Protein AF-A0A969K3T1-F1 (afdb_monomer)

Radius of gyration: 12.74 Å; Cα contacts (8 Å, |Δi|>4): 211; chains: 1; bounding box: 25×35×38 Å

Solvent-accessible surface area (backbone atoms only — not comparable to full-atom values): 3790 Å² total; per-residue (Å²): 113,55,80,48,73,59,46,77,48,65,39,82,46,73,55,45,82,44,35,28,38,40,37,27,52,25,33,52,22,36,40,36,28,50,26,36,47,22,39,41,30,42,45,48,66,69,53,47,80,43,50,66,47,61,70,55,45,76,50,72,77,74,84,72,79,77,81,80,129

Secondary structure (DSSP, 8-state):
--EEE--SS--EEE--SS--EEE--BSS-EEEEEESS-EEE--BSS-EEEEEES--EEE----------

Foldseek 3Di:
DEEAEADQEEEEEEADQEEYEYAQAHYAYEYEQAHYAYEYENHDDNYHYHNHHYNYHYDDDDPPPPPDD

pLDDT: mean 92.51, std 11.91, range [51.81, 98.69]

Mean predicted aligned error: 4.61 Å

Structure (mmCIF, N/CA/C/O backbone):
data_AF-A0A969K3T1-F1
#
_entry.id   AF-A0A969K3T1-F1
#
loop_
_atom_site.group_PDB
_atom_site.id
_atom_site.type_symbol
_atom_site.label_atom_id
_atom_site.label_alt_id
_atom_site.label_comp_id
_atom_site.label_asym_id
_atom_site.label_entity_id
_atom_site.label_seq_id
_atom_site.pdbx_PDB_ins_code
_atom_site.Cartn_x
_atom_site.Cartn_y
_atom_site.Cartn_z
_atom_site.occupancy
_atom_site.B_iso_or_equiv
_atom_site.auth_seq_id
_atom_site.auth_comp_id
_atom_site.auth_asym_id
_atom_site.auth_atom_id
_atom_site.pdbx_PDB_model_num
ATOM 1 N N . MET A 1 1 ? -7.056 13.800 1.261 1.00 82.00 1 MET A N 1
ATOM 2 C CA . MET A 1 1 ? -6.745 12.602 0.478 1.00 82.00 1 MET A CA 1
ATOM 3 C C . MET A 1 1 ? -5.318 12.692 0.009 1.00 82.00 1 MET A C 1
ATOM 5 O O . MET A 1 1 ? -4.987 13.667 -0.660 1.00 82.00 1 MET A O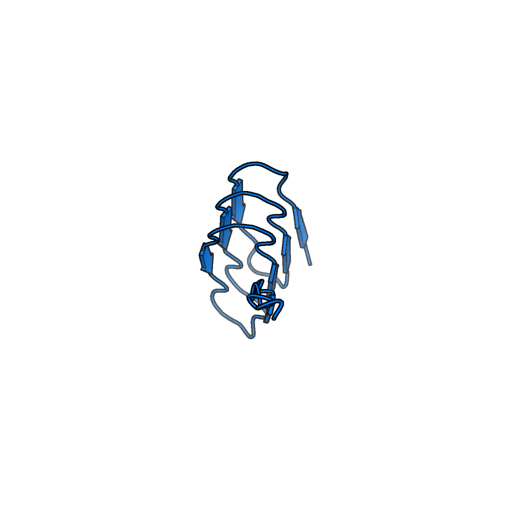 1
ATOM 9 N N . ALA A 1 2 ? -4.476 11.747 0.412 1.00 92.00 2 ALA A N 1
ATOM 10 C CA . ALA A 1 2 ? -3.117 11.614 -0.084 1.00 92.00 2 ALA A CA 1
ATOM 11 C C . ALA A 1 2 ? -3.081 10.677 -1.297 1.00 92.00 2 ALA A C 1
ATOM 13 O O . ALA A 1 2 ? -3.921 9.793 -1.474 1.00 92.00 2 ALA A O 1
ATOM 14 N N . ARG A 1 3 ? -2.089 10.899 -2.158 1.00 96.88 3 ARG A N 1
ATOM 15 C CA . ARG A 1 3 ? -1.753 10.014 -3.273 1.00 96.88 3 ARG A CA 1
ATOM 16 C C . ARG A 1 3 ? -0.337 9.519 -3.064 1.00 96.88 3 ARG A C 1
ATOM 18 O O . ARG A 1 3 ? 0.594 10.320 -3.074 1.00 96.88 3 ARG A O 1
ATOM 25 N N . ILE A 1 4 ? -0.197 8.218 -2.877 1.00 97.75 4 ILE A N 1
ATOM 26 C CA . ILE A 1 4 ? 1.064 7.564 -2.548 1.00 97.75 4 ILE A CA 1
ATOM 27 C C . ILE A 1 4 ? 1.363 6.572 -3.660 1.00 97.75 4 ILE A C 1
ATOM 29 O O . ILE A 1 4 ? 0.515 5.761 -4.028 1.00 97.75 4 ILE A O 1
ATOM 33 N N . LYS A 1 5 ? 2.558 6.668 -4.234 1.00 97.88 5 LYS A N 1
ATOM 34 C CA . LYS A 1 5 ? 2.955 5.859 -5.382 1.00 97.88 5 LYS A CA 1
ATOM 35 C C . LYS A 1 5 ? 4.323 5.249 -5.145 1.00 97.88 5 LYS A C 1
ATOM 37 O O . LYS A 1 5 ? 5.222 5.925 -4.648 1.00 97.88 5 LYS A O 1
ATOM 42 N N . GLY A 1 6 ? 4.437 3.985 -5.511 1.00 97.12 6 GLY A N 1
ATOM 43 C CA . GLY A 1 6 ? 5.671 3.235 -5.574 1.00 97.12 6 GLY A CA 1
ATOM 44 C C . GLY A 1 6 ? 6.418 3.445 -6.890 1.00 97.12 6 GLY A C 1
ATOM 45 O O . GLY A 1 6 ? 6.333 4.491 -7.540 1.00 97.12 6 GLY A O 1
ATOM 46 N N . ASN A 1 7 ? 7.165 2.422 -7.274 1.00 96.62 7 ASN A N 1
ATOM 47 C CA . ASN A 1 7 ? 7.943 2.298 -8.496 1.00 96.62 7 ASN A CA 1
ATOM 48 C C . ASN A 1 7 ? 7.936 0.827 -8.953 1.00 96.62 7 ASN A C 1
ATOM 50 O O . ASN A 1 7 ? 7.161 0.027 -8.463 1.00 96.62 7 ASN A O 1
ATOM 54 N N . SER A 1 8 ? 8.773 0.452 -9.921 1.00 96.50 8 SER A N 1
ATOM 55 C CA . SER A 1 8 ? 8.787 -0.919 -10.461 1.00 96.50 8 SER A CA 1
ATOM 56 C C . SER A 1 8 ? 9.540 -1.956 -9.609 1.00 96.50 8 SER A C 1
ATOM 58 O O . SER A 1 8 ? 9.849 -3.036 -10.110 1.00 96.50 8 SER A O 1
ATOM 60 N N . ASN A 1 9 ? 9.885 -1.630 -8.361 1.00 97.06 9 ASN A N 1
ATOM 61 C CA . ASN A 1 9 ? 10.492 -2.553 -7.403 1.00 97.06 9 ASN A CA 1
ATOM 62 C C . ASN A 1 9 ? 9.520 -2.826 -6.259 1.00 97.06 9 ASN A C 1
ATOM 64 O O . ASN A 1 9 ? 8.624 -2.033 -6.014 1.00 97.06 9 ASN A O 1
ATOM 68 N N . ARG A 1 10 ? 9.813 -3.850 -5.446 1.00 97.81 10 ARG A N 1
ATOM 69 C CA . ARG A 1 10 ? 9.115 -4.070 -4.172 1.00 97.81 10 ARG A CA 1
ATOM 70 C C . ARG A 1 10 ? 9.107 -2.797 -3.316 1.00 97.81 10 ARG A C 1
ATOM 72 O O . ARG A 1 10 ? 10.160 -2.257 -2.959 1.00 97.81 10 ARG A O 1
ATOM 79 N N . ASN A 1 11 ? 7.923 -2.369 -2.913 1.00 98.25 11 ASN A N 1
ATOM 80 C CA . ASN A 1 11 ? 7.687 -1.207 -2.076 1.00 98.25 11 ASN A CA 1
ATOM 81 C C . ASN A 1 11 ? 6.876 -1.560 -0.826 1.00 98.25 11 ASN A C 1
ATOM 83 O O . ASN A 1 11 ? 6.083 -2.499 -0.799 1.00 98.25 11 ASN A O 1
ATOM 87 N N . THR A 1 12 ? 7.068 -0.752 0.216 1.00 98.25 12 THR A N 1
ATOM 88 C CA . THR A 1 12 ? 6.215 -0.735 1.407 1.00 98.25 12 THR A CA 1
ATOM 89 C C . THR A 1 12 ? 5.581 0.644 1.484 1.00 98.25 12 THR A C 1
ATOM 91 O O . THR A 1 12 ? 6.263 1.623 1.788 1.00 98.25 12 THR A O 1
ATOM 94 N N . LEU A 1 13 ? 4.292 0.728 1.179 1.00 98.25 13 LEU A N 1
ATOM 95 C CA . LEU A 1 13 ? 3.522 1.965 1.152 1.00 98.25 13 LEU A CA 1
ATOM 96 C C . LEU A 1 13 ? 2.537 1.977 2.319 1.00 98.25 13 LEU A C 1
ATOM 98 O O . LEU A 1 13 ? 1.881 0.977 2.611 1.00 98.25 13 LEU A O 1
ATOM 102 N N . LYS A 1 14 ? 2.424 3.126 2.982 1.00 98.38 14 LYS A N 1
ATOM 103 C CA . LYS A 1 14 ? 1.520 3.326 4.112 1.00 98.38 14 LYS A CA 1
ATOM 104 C C . LYS A 1 14 ? 0.762 4.639 3.947 1.00 98.38 14 LYS A C 1
ATOM 106 O O . LYS A 1 14 ? 1.390 5.681 3.775 1.00 98.38 14 LYS A O 1
ATOM 111 N N . GLY A 1 15 ? -0.560 4.552 4.005 1.00 97.38 15 GLY A N 1
ATOM 112 C CA . GLY A 1 15 ? -1.505 5.654 4.030 1.00 97.38 15 GLY A CA 1
ATOM 113 C C . GLY A 1 15 ? -1.540 6.379 5.371 1.00 97.38 15 GLY A C 1
ATOM 114 O O . GLY A 1 15 ? -0.676 6.237 6.241 1.00 97.38 15 GLY A O 1
ATOM 115 N N . THR A 1 16 ? -2.549 7.215 5.513 1.00 97.62 16 THR A N 1
ATOM 116 C CA . THR A 1 16 ? -2.797 8.117 6.628 1.00 97.62 16 THR A CA 1
ATOM 117 C C . THR A 1 16 ? -4.114 7.745 7.309 1.00 97.62 16 THR A C 1
ATOM 119 O O . THR A 1 16 ? -4.768 6.778 6.963 1.00 97.62 16 THR A O 1
ATOM 122 N N . GLN A 1 17 ? -4.554 8.514 8.307 1.00 97.56 17 GLN A N 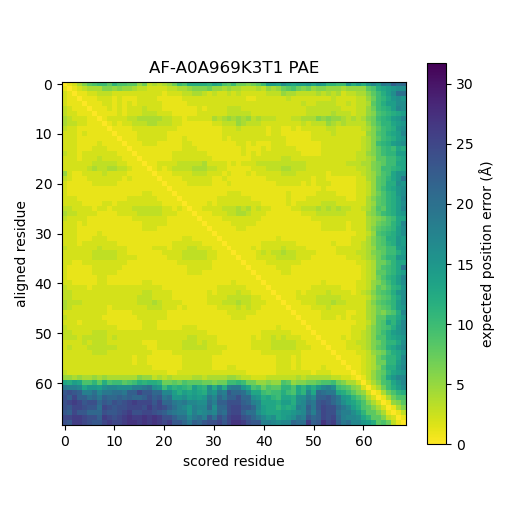1
ATOM 123 C CA . GLN A 1 17 ? -5.870 8.279 8.922 1.00 97.56 17 GLN A CA 1
ATOM 124 C C . GLN A 1 17 ? -7.047 8.870 8.114 1.00 97.56 17 GLN A C 1
ATOM 126 O O . GLN A 1 17 ? -8.098 9.170 8.685 1.00 97.56 17 GLN A O 1
ATOM 131 N N . ARG A 1 18 ? -6.853 9.147 6.821 1.00 96.69 18 ARG A N 1
ATOM 132 C CA . ARG A 1 18 ? -7.833 9.757 5.913 1.00 96.69 18 ARG A CA 1
ATOM 133 C C . ARG A 1 18 ? -7.920 8.908 4.646 1.00 96.69 18 ARG A C 1
ATOM 135 O O . ARG A 1 18 ? -6.982 8.204 4.338 1.00 96.69 18 ARG A O 1
ATOM 142 N N . HIS A 1 19 ? -8.979 9.123 3.864 1.00 98.19 19 HIS A N 1
ATOM 143 C CA . HIS A 1 19 ? -9.128 8.560 2.517 1.00 98.19 19 HIS A CA 1
ATOM 144 C C . HIS A 1 19 ? -7.884 8.774 1.657 1.00 98.19 19 HIS A C 1
ATOM 146 O O . HIS A 1 19 ? -7.558 9.930 1.379 1.00 98.19 19 HIS A O 1
ATOM 152 N N . ASP A 1 20 ? -7.260 7.709 1.178 1.00 98.50 20 ASP A N 1
ATOM 153 C CA . ASP A 1 20 ? -6.026 7.743 0.403 1.00 98.50 20 ASP A CA 1
ATOM 154 C C . ASP A 1 20 ? -6.107 6.899 -0.876 1.00 98.50 20 ASP A C 1
ATOM 156 O O . ASP A 1 20 ? -7.002 6.084 -1.086 1.00 98.50 20 ASP A O 1
ATOM 160 N N . SER A 1 21 ? -5.165 7.136 -1.789 1.00 98.38 21 SER A N 1
ATOM 161 C CA . SER A 1 21 ? -4.957 6.310 -2.979 1.00 98.38 21 SER A CA 1
ATOM 162 C C . SER A 1 21 ? -3.504 5.856 -3.027 1.00 98.38 21 SER A C 1
ATOM 164 O O . SER A 1 21 ? -2.595 6.686 -3.121 1.00 98.38 21 SER A O 1
ATOM 166 N N . LEU A 1 22 ? -3.299 4.543 -2.941 1.00 98.56 22 LEU A N 1
ATOM 167 C CA . LEU A 1 22 ? -2.002 3.878 -2.930 1.00 98.56 22 LEU A CA 1
ATOM 168 C C . LEU A 1 22 ? -1.833 3.075 -4.224 1.00 98.56 22 LEU A C 1
ATOM 170 O O . LEU A 1 22 ? -2.726 2.315 -4.590 1.00 98.56 22 LEU A O 1
ATOM 174 N N . GLN A 1 23 ? -0.689 3.229 -4.894 1.00 98.25 23 GLN A N 1
ATOM 175 C CA . GLN A 1 23 ? -0.368 2.515 -6.134 1.00 98.25 23 GLN A CA 1
ATOM 176 C C . GLN A 1 23 ? 1.043 1.910 -6.086 1.00 98.25 23 GLN A C 1
ATOM 178 O O . GLN A 1 23 ? 2.012 2.661 -5.969 1.00 98.25 23 GLN A O 1
ATOM 183 N N . GLY A 1 24 ? 1.151 0.581 -6.183 1.00 96.94 24 GLY A N 1
ATOM 184 C CA . GLY A 1 24 ? 2.406 -0.187 -6.136 1.00 96.94 24 GLY A CA 1
ATOM 185 C C . GLY A 1 24 ? 3.169 -0.231 -7.465 1.00 96.94 24 GLY A C 1
ATOM 186 O O . GLY A 1 24 ? 4.362 0.036 -7.496 1.00 96.94 24 GLY A O 1
ATOM 187 N N . PHE A 1 25 ? 2.447 -0.370 -8.582 1.00 96.00 25 PHE A N 1
ATOM 188 C CA . PHE A 1 25 ? 2.946 -0.570 -9.954 1.00 96.00 25 PHE A CA 1
ATOM 189 C C . PHE A 1 25 ? 3.458 -1.971 -10.276 1.00 96.00 25 PHE A C 1
ATOM 191 O O . PHE A 1 25 ? 2.774 -2.717 -10.971 1.00 96.00 25 PHE A O 1
ATOM 198 N N . SER A 1 26 ? 4.716 -2.287 -9.996 1.00 95.25 26 SER A N 1
ATOM 199 C CA . SER A 1 26 ? 5.294 -3.586 -10.342 1.00 95.25 26 SER A CA 1
ATOM 200 C C . SER A 1 26 ? 6.236 -4.014 -9.245 1.00 95.25 26 SER A C 1
ATOM 202 O O . SER A 1 26 ? 6.992 -3.197 -8.742 1.00 95.25 26 SER A O 1
ATOM 204 N N . GLY A 1 27 ? 6.264 -5.306 -8.958 1.00 95.31 27 GLY A N 1
ATOM 205 C CA . GLY A 1 27 ? 7.004 -5.826 -7.820 1.00 95.31 27 GLY A CA 1
ATOM 206 C C . GLY A 1 27 ? 6.061 -6.567 -6.889 1.00 95.31 27 GLY A C 1
ATOM 207 O O . GLY A 1 27 ? 4.904 -6.779 -7.210 1.00 95.31 27 GLY A O 1
ATOM 208 N N . ASN A 1 28 ? 6.589 -7.027 -5.760 1.00 96.62 28 ASN A N 1
ATOM 209 C CA . ASN A 1 28 ? 5.780 -7.684 -4.738 1.00 96.62 28 ASN A CA 1
ATOM 210 C C . ASN A 1 28 ? 5.620 -6.712 -3.574 1.00 96.62 28 ASN A C 1
ATOM 212 O O . ASN A 1 28 ? 6.462 -6.698 -2.660 1.00 96.62 28 ASN A O 1
ATOM 216 N N . ASP A 1 29 ? 4.590 -5.881 -3.648 1.00 97.88 29 ASP A N 1
ATOM 217 C CA . ASP A 1 29 ? 4.412 -4.707 -2.808 1.00 97.88 29 ASP A CA 1
ATOM 218 C C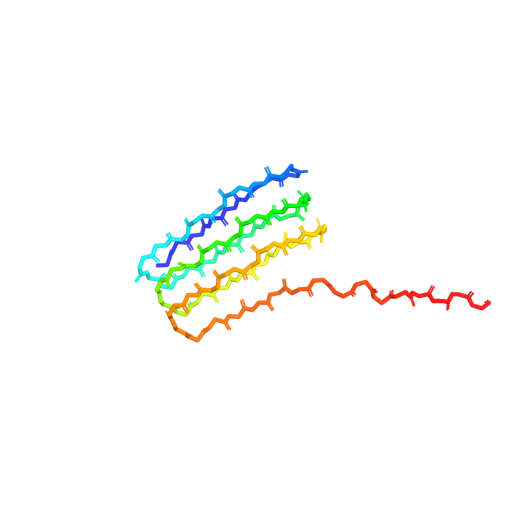 . ASP A 1 29 ? 3.611 -4.999 -1.543 1.00 97.88 29 ASP A C 1
ATOM 220 O O . ASP A 1 29 ? 2.889 -5.989 -1.417 1.00 97.88 29 ASP A O 1
ATOM 224 N N . ARG A 1 30 ? 3.746 -4.115 -0.557 1.00 98.25 30 ARG A N 1
ATOM 225 C CA . ARG A 1 30 ? 2.904 -4.093 0.638 1.00 98.25 30 ARG A CA 1
ATOM 226 C C . ARG A 1 30 ? 2.280 -2.715 0.785 1.00 98.25 30 ARG A C 1
ATOM 228 O O . ARG A 1 30 ? 2.997 -1.751 1.039 1.00 98.25 30 ARG A O 1
ATOM 235 N N . LEU A 1 31 ? 0.962 -2.627 0.653 1.00 98.44 31 LEU A N 1
ATOM 236 C CA . LEU A 1 31 ? 0.196 -1.385 0.768 1.00 98.44 31 LEU A CA 1
ATOM 237 C C . LEU A 1 31 ? -0.701 -1.464 2.010 1.00 98.44 31 LEU A C 1
ATOM 239 O O . LEU A 1 31 ? -1.461 -2.419 2.147 1.00 98.44 31 LEU A O 1
ATOM 243 N N . THR A 1 32 ? -0.636 -0.459 2.886 1.00 98.62 32 THR A N 1
ATOM 244 C CA . THR A 1 32 ? -1.515 -0.328 4.063 1.00 98.62 32 THR A CA 1
ATOM 245 C C . THR A 1 32 ? -2.281 0.997 4.021 1.00 98.62 32 THR A C 1
ATOM 247 O O . THR A 1 32 ? -1.623 2.031 4.022 1.00 98.62 32 THR A O 1
ATOM 250 N N . GLY A 1 33 ? -3.617 0.990 4.027 1.00 98.00 33 GLY A N 1
ATOM 251 C CA . GLY A 1 33 ? -4.472 2.192 3.995 1.00 98.00 33 GLY A CA 1
ATOM 252 C C . GLY A 1 33 ? -4.613 2.919 5.342 1.00 98.00 33 GLY A C 1
ATOM 253 O O . GLY A 1 33 ? -4.441 4.128 5.393 1.00 98.00 33 GLY A O 1
ATOM 254 N N . GLU A 1 34 ? -4.720 2.169 6.448 1.00 98.12 34 GLU A N 1
ATOM 255 C CA . GLU A 1 34 ? -4.970 2.626 7.834 1.00 98.12 34 GLU A CA 1
ATOM 256 C C . GLU A 1 34 ? -6.441 2.943 8.155 1.00 98.12 34 GLU A C 1
ATOM 258 O O . GLU A 1 34 ? -7.170 2.033 8.546 1.00 98.12 34 GLU A O 1
ATOM 263 N N . LYS A 1 35 ? -6.871 4.211 8.137 1.00 98.06 35 LYS A N 1
ATOM 264 C CA . LYS A 1 35 ? -8.270 4.588 8.409 1.00 98.06 35 LYS A CA 1
ATOM 265 C C . LYS A 1 35 ? -8.799 5.426 7.261 1.00 98.06 35 LYS A C 1
ATOM 267 O O . LYS A 1 35 ? -8.115 6.329 6.799 1.00 98.06 35 LYS A O 1
ATOM 272 N N . GLY A 1 36 ? -10.089 5.292 7.000 1.00 98.06 36 GLY A N 1
ATOM 273 C CA . GLY A 1 36 ? -10.757 5.962 5.900 1.00 98.06 36 GLY A CA 1
ATOM 274 C C . GLY A 1 36 ? -11.099 4.958 4.811 1.00 98.06 36 GLY A C 1
ATOM 275 O O . GLY A 1 36 ? -10.776 3.789 4.895 1.00 98.06 36 GLY A O 1
ATOM 276 N N . ASN A 1 37 ? -11.845 5.431 3.825 1.00 98.56 37 ASN A N 1
ATOM 277 C CA . ASN A 1 37 ? -12.144 4.686 2.604 1.00 98.56 37 ASN A CA 1
ATOM 278 C C . ASN A 1 37 ? -10.993 4.886 1.618 1.00 98.56 37 ASN A C 1
ATOM 280 O O . ASN A 1 37 ? -10.869 5.992 1.074 1.00 98.56 37 ASN A O 1
ATOM 284 N N . ASP A 1 38 ? -10.192 3.850 1.405 1.00 98.69 38 ASP A N 1
ATOM 285 C CA . ASP A 1 38 ? -8.964 3.916 0.622 1.00 98.69 38 ASP A CA 1
ATOM 286 C C . ASP A 1 38 ? -9.080 3.183 -0.718 1.00 98.69 38 ASP A C 1
ATOM 288 O O . ASP A 1 38 ? -9.866 2.253 -0.893 1.00 98.69 38 ASP A O 1
ATOM 292 N N . LEU A 1 39 ? -8.266 3.601 -1.688 1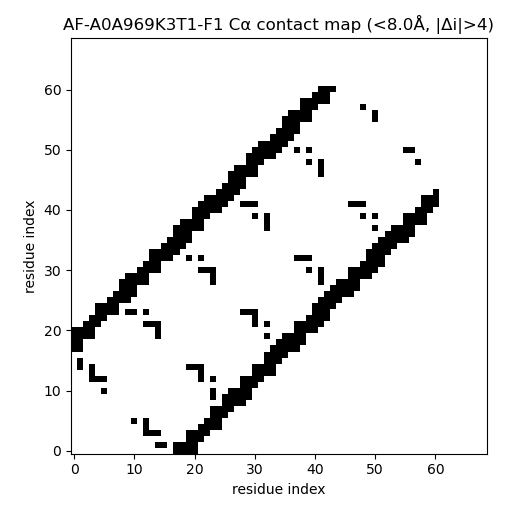.00 98.44 39 LEU A N 1
ATOM 293 C CA . LEU A 1 39 ? -8.068 2.904 -2.957 1.00 98.44 39 LEU A CA 1
ATOM 294 C C . LEU A 1 39 ? -6.667 2.292 -2.987 1.00 98.44 39 LEU A C 1
ATOM 296 O O . LEU A 1 39 ? -5.679 3.027 -3.019 1.00 98.44 39 LEU A O 1
ATOM 300 N N . LEU A 1 40 ? -6.579 0.964 -3.014 1.00 98.38 40 LEU A N 1
ATOM 301 C CA . LEU A 1 40 ? -5.318 0.225 -3.032 1.00 98.38 40 LEU A CA 1
ATOM 302 C C . LEU A 1 40 ? -5.163 -0.512 -4.366 1.00 98.38 40 LEU A C 1
ATOM 304 O O . LEU A 1 40 ? -5.917 -1.437 -4.656 1.00 98.38 40 LEU A O 1
ATOM 308 N N . ASP A 1 41 ? -4.170 -0.114 -5.156 1.00 97.69 41 ASP A N 1
ATOM 309 C CA . ASP A 1 41 ? -3.781 -0.746 -6.421 1.00 97.69 41 ASP A CA 1
ATOM 310 C C . ASP A 1 41 ? -2.375 -1.339 -6.278 1.00 97.69 41 ASP A C 1
ATOM 312 O O . ASP A 1 41 ? -1.391 -0.600 -6.229 1.00 97.69 41 ASP A O 1
ATOM 316 N N . GLY A 1 42 ? -2.276 -2.666 -6.173 1.00 96.19 42 GLY A N 1
ATOM 317 C CA . GLY A 1 42 ? -0.979 -3.354 -6.106 1.00 96.19 42 GLY A CA 1
ATOM 318 C C . GLY A 1 42 ? -0.209 -3.273 -7.425 1.00 96.19 42 GLY A C 1
ATOM 319 O O . GLY A 1 42 ? 1.000 -3.063 -7.444 1.00 96.19 42 GLY A O 1
ATOM 320 N N . GLY A 1 43 ? -0.925 -3.283 -8.548 1.00 95.00 43 GLY A N 1
ATOM 321 C CA . GLY A 1 43 ? -0.328 -3.430 -9.864 1.00 95.00 43 GLY A CA 1
ATOM 322 C C . GLY A 1 43 ? 0.083 -4.877 -10.150 1.00 95.00 43 GLY A C 1
ATOM 323 O O . GLY A 1 43 ? -0.644 -5.817 -9.846 1.00 95.00 43 GLY A O 1
ATOM 324 N N . LYS A 1 44 ? 1.209 -5.050 -10.846 1.00 93.62 44 LYS A N 1
ATOM 325 C CA . LYS A 1 44 ? 1.720 -6.357 -11.270 1.00 93.62 44 LYS A CA 1
ATOM 326 C C . LYS A 1 44 ? 2.597 -6.974 -10.190 1.00 93.62 44 LYS A C 1
ATOM 328 O O . LYS A 1 44 ? 3.677 -6.453 -9.923 1.00 93.62 44 LYS A O 1
ATOM 333 N N . GLY A 1 45 ? 2.275 -8.199 -9.806 1.00 92.62 45 GLY A N 1
ATOM 334 C CA . GLY A 1 45 ? 3.118 -9.025 -8.952 1.00 92.62 45 GLY A CA 1
ATOM 335 C C . GLY A 1 45 ? 2.305 -9.659 -7.840 1.00 92.62 45 GLY A C 1
ATOM 336 O O . GLY A 1 45 ? 1.087 -9.774 -7.939 1.00 92.62 45 GLY A O 1
ATOM 337 N N . GLN A 1 46 ? 2.990 -10.167 -6.821 1.00 94.44 46 GLN A N 1
ATOM 338 C CA . GLN A 1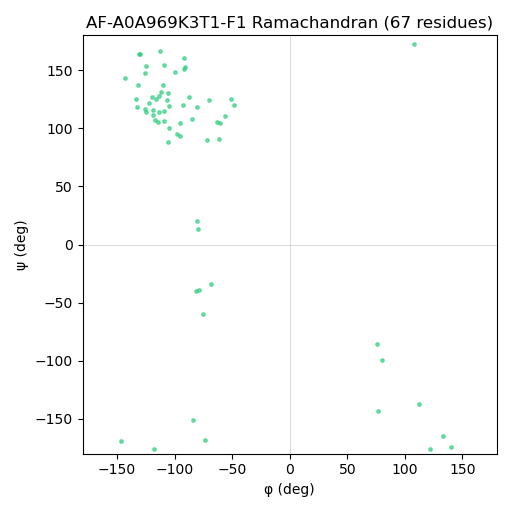 46 ? 2.336 -10.728 -5.643 1.00 94.44 46 GLN A CA 1
ATOM 339 C C .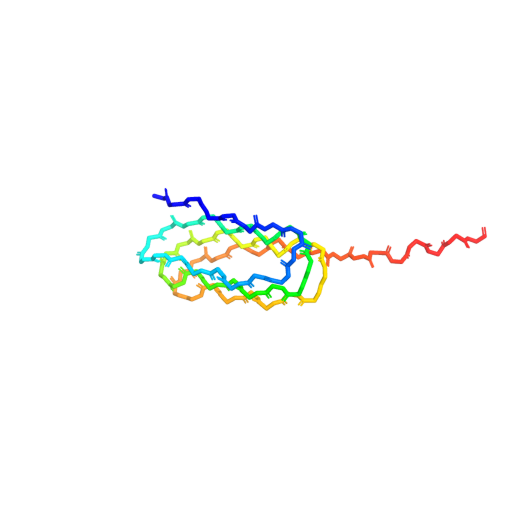 GLN A 1 46 ? 2.312 -9.681 -4.535 1.00 94.44 46 GLN A C 1
ATOM 341 O O . GLN A 1 46 ? 3.274 -9.552 -3.773 1.00 94.44 46 GLN A O 1
ATOM 346 N N . ASP A 1 47 ? 1.198 -8.960 -4.450 1.00 96.31 47 ASP A N 1
ATOM 347 C CA . ASP A 1 47 ? 1.030 -7.837 -3.532 1.00 96.31 47 ASP A CA 1
ATOM 348 C C . ASP A 1 47 ? 0.251 -8.216 -2.270 1.00 96.31 47 ASP A C 1
ATOM 350 O O . ASP A 1 47 ? -0.652 -9.055 -2.275 1.00 96.31 47 ASP A O 1
ATOM 354 N N . ALA A 1 48 ? 0.581 -7.553 -1.165 1.00 97.19 48 ALA A N 1
ATOM 355 C CA . ALA A 1 48 ? -0.159 -7.602 0.086 1.00 97.19 48 ALA A CA 1
ATOM 356 C C . ALA A 1 48 ? -0.873 -6.264 0.308 1.00 97.19 48 ALA A C 1
ATOM 358 O O . ALA A 1 48 ? -0.240 -5.270 0.667 1.00 97.19 48 ALA A O 1
ATOM 359 N N . LEU A 1 49 ? -2.194 -6.251 0.126 1.00 97.69 49 LEU A N 1
ATOM 360 C CA . LEU A 1 49 ? -3.029 -5.061 0.292 1.00 97.69 49 LEU A CA 1
ATOM 361 C C . LEU A 1 49 ? -3.814 -5.151 1.609 1.00 97.69 49 LEU A C 1
ATOM 363 O O . LEU A 1 49 ? -4.611 -6.066 1.802 1.00 97.69 49 LEU A O 1
ATOM 367 N N . LEU A 1 50 ? -3.596 -4.203 2.519 1.00 98.38 50 LEU A N 1
ATOM 368 C CA . LEU A 1 50 ? -4.303 -4.078 3.795 1.00 98.38 50 LEU A CA 1
ATOM 369 C C . LEU A 1 50 ? -5.030 -2.733 3.824 1.00 98.38 50 LEU A C 1
ATOM 371 O O . LEU A 1 50 ? -4.387 -1.697 3.888 1.00 98.38 50 LEU A O 1
ATOM 375 N N . GLY A 1 51 ? -6.360 -2.733 3.786 1.00 97.50 51 GLY A N 1
ATOM 376 C CA . GLY A 1 51 ? -7.141 -1.482 3.741 1.00 97.50 51 GLY A CA 1
ATOM 377 C C . GLY A 1 51 ? -7.157 -0.807 5.104 1.00 97.50 51 GLY A C 1
ATOM 378 O O . GLY A 1 51 ? -6.535 0.228 5.298 1.00 97.50 51 GLY A O 1
ATOM 379 N N . GLY A 1 52 ? -7.684 -1.512 6.100 1.00 98.06 52 GLY A N 1
ATOM 380 C CA . GLY A 1 52 ? -7.743 -1.032 7.473 1.00 98.06 52 GLY A CA 1
ATOM 381 C C . GLY A 1 52 ? -9.190 -0.777 7.872 1.00 98.06 52 GLY A C 1
ATOM 382 O O . GLY A 1 52 ? -10.045 -1.624 7.629 1.00 98.06 52 GLY A O 1
ATOM 383 N N . LEU A 1 53 ? -9.457 0.330 8.564 1.00 98.00 53 LEU A N 1
ATOM 384 C CA . LEU A 1 53 ? -10.812 0.704 8.970 1.00 98.00 53 LEU A CA 1
ATOM 385 C C . LEU A 1 53 ? -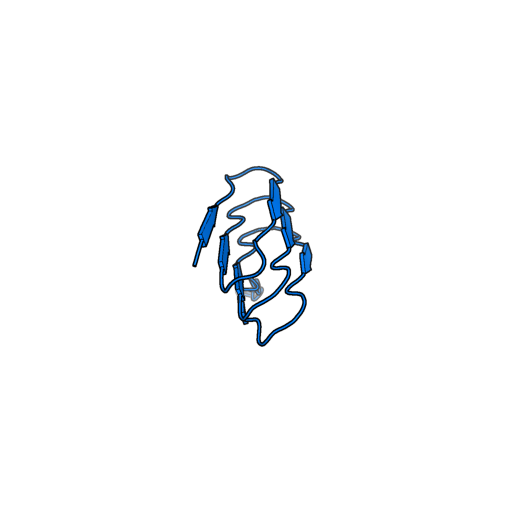11.454 1.615 7.928 1.00 98.00 53 LEU A C 1
ATOM 387 O O . LEU A 1 53 ? -11.026 2.754 7.779 1.00 98.00 53 LEU A O 1
ATOM 391 N N . GLY A 1 54 ? -12.573 1.191 7.356 1.00 98.00 54 GLY A N 1
ATOM 392 C CA . GLY A 1 54 ? -13.331 1.979 6.391 1.00 98.00 54 GLY A CA 1
ATOM 393 C C . GLY A 1 54 ? -13.850 1.100 5.265 1.00 98.00 54 GLY A C 1
ATOM 394 O O . GLY A 1 54 ? -13.749 -0.125 5.320 1.00 98.00 54 GLY A O 1
ATOM 395 N N . ASN A 1 55 ? -14.456 1.732 4.266 1.00 98.56 55 ASN A N 1
ATOM 396 C CA . ASN A 1 55 ? -14.918 1.051 3.064 1.00 98.56 55 ASN A CA 1
ATOM 397 C C . ASN A 1 55 ? -13.847 1.170 1.981 1.00 98.56 55 ASN A C 1
ATOM 399 O O . ASN A 1 55 ? -13.823 2.152 1.239 1.00 98.56 55 ASN A O 1
ATOM 403 N N . ASP A 1 56 ? -12.980 0.170 1.899 1.00 98.50 56 ASP A N 1
ATOM 404 C CA . ASP A 1 56 ? -11.832 0.183 0.996 1.00 98.50 56 ASP A CA 1
ATOM 405 C C . ASP A 1 56 ? -12.141 -0.460 -0.358 1.00 98.50 56 ASP A C 1
ATOM 407 O O . ASP A 1 56 ? -12.965 -1.368 -0.481 1.00 98.50 56 ASP A O 1
ATOM 411 N N . THR A 1 57 ? -11.452 0.008 -1.395 1.00 98.25 57 THR A N 1
ATOM 412 C CA . THR A 1 57 ? -11.499 -0.545 -2.750 1.00 98.25 57 THR A CA 1
ATOM 413 C C . THR A 1 57 ? -10.132 -1.098 -3.125 1.00 98.25 57 THR A C 1
ATOM 415 O O . THR A 1 57 ? -9.135 -0.378 -3.114 1.00 98.25 57 THR A O 1
ATOM 418 N N . TYR A 1 58 ? -10.098 -2.369 -3.519 1.00 96.75 58 TYR A N 1
ATOM 419 C CA . TYR A 1 58 ? -8.888 -3.051 -3.968 1.00 96.75 58 TYR A CA 1
ATOM 420 C C . TYR A 1 58 ? -8.937 -3.252 -5.477 1.00 96.75 58 TYR A C 1
ATOM 422 O O . TYR A 1 58 ? -9.869 -3.867 -5.997 1.00 96.75 58 TYR A O 1
ATOM 430 N N . ILE A 1 59 ? -7.918 -2.761 -6.172 1.00 94.88 59 ILE A N 1
ATOM 431 C CA . ILE A 1 59 ? -7.661 -3.099 -7.567 1.00 94.88 59 ILE A CA 1
ATOM 432 C C . ILE A 1 59 ? -6.653 -4.245 -7.547 1.00 94.88 59 ILE A C 1
ATOM 434 O O . ILE A 1 59 ? -5.474 -4.049 -7.256 1.00 94.88 59 ILE A O 1
ATOM 438 N N . VAL A 1 60 ? -7.150 -5.451 -7.808 1.00 88.31 60 VAL A N 1
ATOM 439 C CA . VAL A 1 60 ? -6.331 -6.659 -7.930 1.00 88.31 60 VAL A CA 1
ATOM 440 C C . VAL A 1 60 ? -6.230 -7.044 -9.397 1.00 88.31 60 VAL A C 1
ATOM 442 O O . VAL A 1 60 ? -7.241 -7.100 -10.103 1.00 88.31 60 VAL A O 1
ATOM 445 N N . ASP A 1 61 ? -5.009 -7.294 -9.872 1.00 82.81 61 ASP A N 1
ATOM 446 C CA . ASP A 1 61 ? -4.832 -7.897 -11.184 1.00 82.81 61 ASP A CA 1
ATOM 447 C C . ASP A 1 61 ? -5.305 -9.361 -11.105 1.00 82.81 61 ASP A C 1
ATOM 449 O O . ASP A 1 61 ? -4.928 -10.137 -10.228 1.00 82.81 61 ASP A O 1
ATOM 453 N N . HIS A 1 62 ? -6.243 -9.724 -11.975 1.00 62.41 62 HIS A N 1
ATOM 454 C CA . HIS A 1 62 ? -6.503 -11.114 -12.299 1.00 62.41 62 HIS A CA 1
ATOM 455 C C . HIS A 1 62 ? -5.898 -11.316 -13.673 1.00 62.41 62 HIS A C 1
ATOM 457 O O . HIS A 1 62 ? -6.501 -10.953 -14.687 1.00 62.41 62 HIS A O 1
ATOM 463 N N . ARG A 1 63 ? -4.699 -11.898 -13.733 1.00 65.12 63 ARG A N 1
ATOM 464 C CA . ARG A 1 63 ? -4.231 -12.503 -14.979 1.00 65.12 63 ARG A CA 1
ATOM 465 C C . ARG A 1 63 ? -5.187 -13.633 -15.345 1.00 65.12 63 ARG A C 1
ATOM 467 O O . ARG A 1 63 ? -5.001 -14.777 -14.943 1.00 65.12 63 ARG A O 1
ATOM 474 N N . ALA A 1 64 ? -6.217 -13.299 -16.119 1.00 51.81 64 ALA A N 1
ATOM 475 C CA . ALA A 1 64 ? -6.933 -14.272 -16.913 1.00 51.81 64 ALA A CA 1
ATOM 476 C C . ALA A 1 64 ? -5.881 -14.939 -17.801 1.00 51.81 64 ALA A C 1
ATOM 478 O O . ALA A 1 64 ? -5.284 -14.294 -18.666 1.00 51.81 64 ALA A O 1
ATOM 479 N N . ILE A 1 65 ? -5.587 -16.209 -17.532 1.00 57.53 65 ILE A N 1
ATOM 480 C CA . ILE A 1 65 ? -4.804 -17.024 -18.451 1.00 57.53 65 ILE A CA 1
AT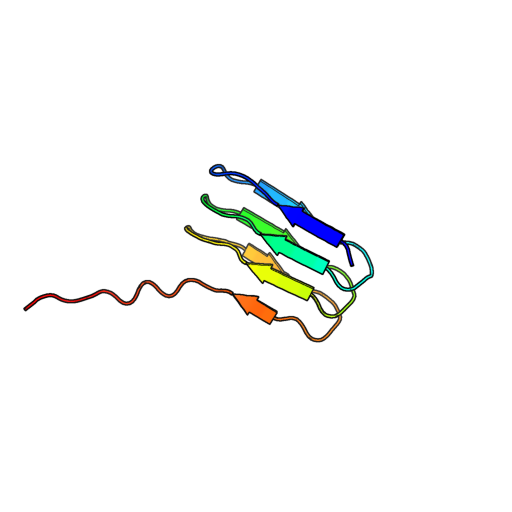OM 481 C C . ILE A 1 65 ? -5.619 -17.061 -19.743 1.00 57.53 65 ILE A C 1
ATOM 483 O O . ILE A 1 65 ? -6.653 -17.722 -19.817 1.00 57.53 65 ILE A O 1
ATOM 487 N N . ALA A 1 66 ? -5.183 -16.306 -20.749 1.00 56.56 66 ALA A N 1
ATOM 488 C CA . ALA A 1 66 ? -5.688 -16.450 -22.100 1.00 56.56 66 ALA A CA 1
ATOM 489 C C . ALA A 1 66 ? -5.125 -17.767 -22.640 1.00 56.56 66 ALA A C 1
ATOM 491 O O . ALA A 1 66 ? -4.018 -17.808 -23.179 1.00 56.56 66 ALA A O 1
ATOM 492 N N . LEU A 1 67 ? -5.856 -18.864 -22.429 1.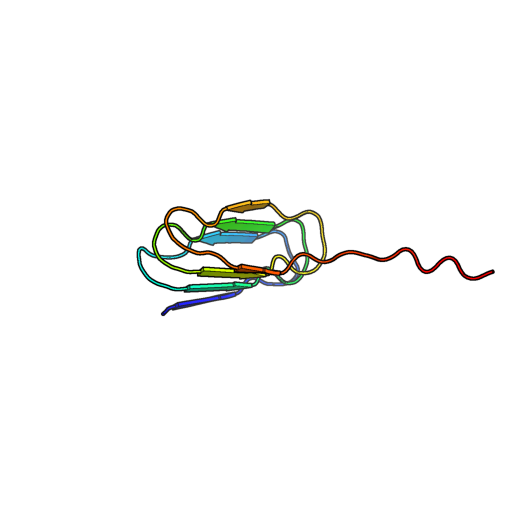00 67.88 67 LEU A N 1
ATOM 493 C CA . LEU A 1 67 ? -5.609 -20.098 -23.163 1.00 67.88 67 LEU A CA 1
ATOM 494 C C . LEU A 1 67 ? -5.884 -19.787 -24.636 1.00 67.88 67 LEU A C 1
ATOM 496 O O . LEU A 1 67 ? -7.029 -19.587 -25.035 1.00 67.88 67 LEU A O 1
ATOM 500 N N . SER A 1 68 ? -4.817 -19.655 -25.419 1.00 69.31 68 SER A N 1
ATOM 501 C CA . SER A 1 68 ? -4.920 -19.656 -26.875 1.00 69.31 68 SER A CA 1
ATOM 502 C C . SER A 1 68 ? -5.022 -21.118 -27.305 1.00 69.31 68 SER A C 1
ATOM 504 O O . SER A 1 68 ? -4.122 -21.894 -26.979 1.00 69.31 68 SER A O 1
ATOM 506 N N . ASN A 1 69 ? -6.133 -21.483 -27.950 1.00 58.41 69 ASN A N 1
ATOM 507 C CA . ASN A 1 69 ? -6.305 -22.776 -28.622 1.00 58.41 69 ASN A CA 1
ATOM 508 C C . ASN A 1 69 ? -5.567 -22.787 -29.960 1.00 58.41 69 ASN A C 1
ATOM 510 O O . ASN A 1 69 ? -5.632 -21.747 -30.656 1.00 58.41 69 ASN A O 1
#

Sequence (69 aa):
MARIKGNSNRNTLKGTQRHDSLQGFSGNDRLTGEKGNDLLDGGKGQDALLGGLGNDTYIVDHRAIALSN

Nearest PDB structures (foldseek):
  7rah-assembly1_E  TM=9.849E-01  e=2.625E-02  Bordetella pertussis
  2zvd-assembly1_C  TM=9.338E-01  e=1.649E-02  Pseudomonas sp. MIS38
  2z8z-assembly1_A  TM=8.711E-01  e=5.588E-02  Pseudomonas sp. MIS38
  3vi1-assembly1_A  TM=1.005E+00  e=1.190E-01  Pseudomonas aeruginosa
  7usl-assembly1_C  TM=7.284E-01  e=1.748E-02  Bordetella pertussis